Protein AF-A0A7T7ANK0-F1 (afdb_monomer_lite)

Foldseek 3Di:
DFKAKDWDFDAPVGADPFDDHRQAIEMDMDGHPVCPPVCPRVVNVVVVVVVVVVVVRPHYTYDDDPDPDD

Structure (mmCIF, N/CA/C/O backbone):
data_AF-A0A7T7ANK0-F1
#
_entry.id   AF-A0A7T7ANK0-F1
#
loop_
_atom_site.group_PDB
_atom_site.id
_atom_site.type_symbol
_atom_site.label_atom_id
_atom_site.label_alt_id
_atom_site.label_comp_id
_atom_site.label_asym_id
_atom_site.label_entity_id
_atom_site.label_seq_id
_atom_site.pdbx_PDB_ins_code
_atom_site.Cartn_x
_atom_site.Cartn_y
_atom_site.Cartn_z
_atom_site.occupancy
_atom_site.B_iso_or_equiv
_atom_site.auth_seq_id
_atom_site.auth_comp_id
_atom_site.auth_asym_id
_atom_site.auth_atom_id
_atom_site.pdbx_PDB_model_num
ATOM 1 N N . MET A 1 1 ? -19.607 7.268 3.020 1.00 76.06 1 MET A N 1
ATOM 2 C CA . MET A 1 1 ? -18.371 6.462 2.859 1.00 76.06 1 MET A CA 1
ATOM 3 C C . MET A 1 1 ? -17.454 6.745 4.042 1.00 76.06 1 MET A C 1
ATOM 5 O O . MET A 1 1 ? -17.424 7.887 4.473 1.00 76.06 1 MET A O 1
ATOM 9 N N . ILE A 1 2 ? -16.756 5.740 4.584 1.00 91.19 2 ILE A N 1
ATOM 10 C CA . ILE A 1 2 ? -15.891 5.890 5.781 1.00 91.19 2 ILE A CA 1
ATOM 11 C C . ILE A 1 2 ? -14.386 5.898 5.464 1.00 91.19 2 ILE A C 1
ATOM 13 O O . ILE A 1 2 ? -13.563 6.113 6.348 1.00 91.19 2 ILE A O 1
ATOM 17 N N . GLY A 1 3 ? -14.032 5.660 4.202 1.00 93.62 3 GLY A N 1
ATOM 18 C CA . GLY A 1 3 ? -12.668 5.645 3.700 1.00 93.62 3 GLY A CA 1
ATOM 19 C C . GLY A 1 3 ? -12.616 5.244 2.227 1.00 93.62 3 GLY A C 1
ATOM 20 O O . GLY A 1 3 ? -13.630 4.823 1.663 1.00 93.62 3 GLY A O 1
ATOM 21 N N . ALA A 1 4 ? -11.447 5.391 1.616 1.00 95.69 4 ALA A N 1
ATOM 22 C CA . ALA A 1 4 ? -11.181 5.070 0.219 1.00 95.69 4 ALA A CA 1
ATOM 23 C C . ALA A 1 4 ? -9.727 4.623 0.032 1.00 95.69 4 ALA A C 1
ATOM 25 O O . ALA A 1 4 ? -8.842 5.005 0.798 1.00 95.69 4 ALA A O 1
ATOM 26 N N . THR A 1 5 ? -9.479 3.833 -1.009 1.00 96.38 5 THR A N 1
ATOM 27 C CA . THR A 1 5 ? -8.133 3.466 -1.448 1.00 96.38 5 THR A CA 1
ATOM 28 C C . THR A 1 5 ? -8.054 3.497 -2.967 1.00 96.38 5 THR A C 1
ATOM 30 O O . THR A 1 5 ? -9.047 3.245 -3.650 1.00 96.38 5 THR A O 1
ATOM 33 N N . TRP A 1 6 ? -6.889 3.858 -3.488 1.00 96.50 6 TRP A N 1
ATOM 34 C 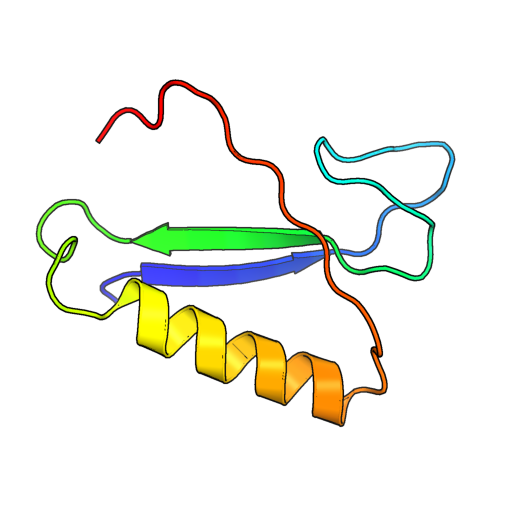CA . TRP A 1 6 ? -6.605 3.925 -4.913 1.00 96.50 6 TRP A CA 1
ATOM 35 C C . TRP A 1 6 ? -5.130 3.615 -5.165 1.00 96.50 6 TRP A C 1
ATOM 37 O O . TRP A 1 6 ? -4.314 3.591 -4.244 1.00 96.50 6 TRP A O 1
ATOM 47 N N . SER A 1 7 ? -4.796 3.373 -6.427 1.00 96.69 7 SER A N 1
ATOM 48 C CA . SER A 1 7 ? -3.436 3.098 -6.883 1.00 96.69 7 SER A CA 1
ATOM 49 C C . SER A 1 7 ? -3.107 3.933 -8.112 1.00 96.69 7 SER A C 1
ATOM 51 O O . SER A 1 7 ? -3.993 4.169 -8.940 1.00 96.69 7 SER A O 1
ATOM 53 N N . ARG A 1 8 ? -1.841 4.313 -8.283 1.00 96.12 8 ARG A N 1
ATOM 54 C CA . ARG A 1 8 ? -1.355 5.030 -9.470 1.00 96.12 8 ARG A CA 1
ATOM 55 C C . ARG A 1 8 ? -0.011 4.460 -9.933 1.00 96.12 8 ARG A C 1
ATOM 57 O O . ARG A 1 8 ? 0.838 4.146 -9.109 1.00 96.12 8 ARG A O 1
ATOM 64 N N . LEU A 1 9 ? 0.172 4.349 -11.249 1.00 96.88 9 LEU A N 1
ATOM 65 C CA . LEU A 1 9 ? 1.487 4.155 -11.863 1.00 96.88 9 LEU A CA 1
ATOM 66 C C . LEU A 1 9 ? 2.117 5.515 -12.141 1.00 96.88 9 LEU A C 1
ATOM 68 O O . LEU A 1 9 ? 1.435 6.451 -12.566 1.00 96.88 9 LEU A O 1
ATOM 72 N N . PHE A 1 10 ? 3.416 5.600 -11.908 1.00 96.62 10 PHE A N 1
ATOM 73 C CA . PHE A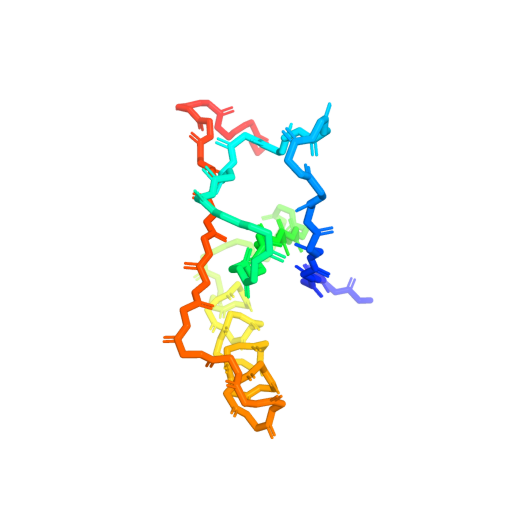 1 10 ? 4.197 6.809 -12.101 1.00 96.62 10 PHE A CA 1
ATOM 74 C C . PHE A 1 10 ? 5.229 6.571 -13.208 1.00 96.62 10 PHE A C 1
ATOM 76 O O . PHE A 1 10 ? 5.855 5.513 -13.228 1.00 96.62 10 PHE A O 1
ATOM 83 N N . PRO A 1 11 ? 5.411 7.505 -14.153 1.00 95.19 11 PRO A N 1
ATOM 84 C CA . PRO A 1 11 ? 6.503 7.419 -15.112 1.00 95.19 11 PRO A CA 1
ATOM 85 C C . PRO A 1 11 ? 7.837 7.784 -14.437 1.00 95.19 11 PRO A C 1
ATOM 87 O O . PRO A 1 11 ? 7.864 8.491 -13.431 1.00 95.19 11 PRO A O 1
ATOM 90 N N . GLU A 1 12 ? 8.963 7.345 -15.004 1.00 94.25 12 GLU A N 1
ATOM 91 C CA . GLU A 1 12 ? 10.295 7.537 -14.398 1.00 94.25 12 GLU A CA 1
ATOM 92 C C . GLU A 1 12 ? 10.669 9.005 -14.143 1.00 94.25 12 GLU A C 1
ATOM 94 O O . GLU A 1 12 ? 11.419 9.309 -13.214 1.00 94.25 12 GLU A O 1
ATOM 99 N N . ASN A 1 13 ? 10.136 9.921 -14.949 1.00 95.94 13 ASN A N 1
ATOM 100 C CA . ASN A 1 13 ? 10.377 11.356 -14.836 1.00 95.94 13 ASN A CA 1
ATOM 101 C C . ASN A 1 13 ? 9.499 12.053 -13.780 1.00 95.94 13 ASN A C 1
ATOM 103 O O . ASN A 1 13 ? 9.763 13.210 -13.458 1.00 95.94 13 ASN A O 1
ATOM 107 N N . ILE A 1 14 ? 8.468 11.390 -13.242 1.00 94.06 14 ILE A N 1
ATOM 108 C CA . ILE A 1 14 ? 7.578 11.939 -12.207 1.00 94.06 14 ILE A CA 1
ATOM 109 C C . ILE A 1 14 ? 7.351 10.868 -11.140 1.00 94.06 14 ILE A C 1
ATOM 111 O O . ILE A 1 14 ? 6.397 10.097 -11.207 1.00 94.06 14 ILE A O 1
ATOM 115 N N . LYS A 1 15 ? 8.236 10.834 -10.142 1.00 94.00 15 LYS A N 1
ATOM 116 C CA . LYS A 1 15 ? 8.252 9.810 -9.090 1.00 94.00 15 LYS A CA 1
ATOM 117 C C . LYS A 1 15 ? 7.341 10.195 -7.921 1.00 94.00 15 LYS A C 1
ATOM 119 O O . LYS A 1 15 ? 7.399 11.322 -7.431 1.00 94.00 15 LYS A O 1
ATOM 124 N N . 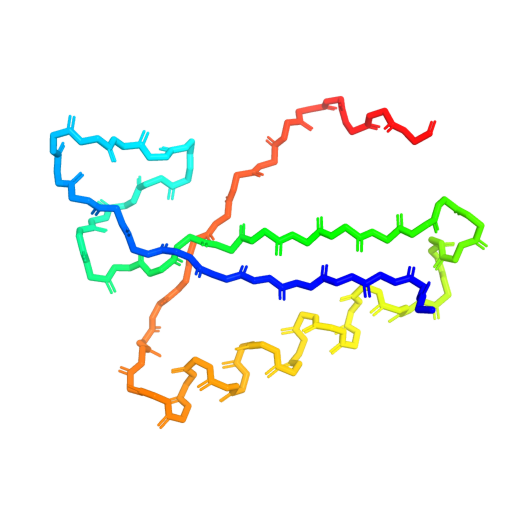GLY A 1 16 ? 6.520 9.250 -7.465 1.00 91.44 16 GLY A N 1
ATOM 125 C CA . GLY A 1 16 ? 5.849 9.324 -6.166 1.00 91.44 16 GLY A CA 1
ATOM 126 C C . GLY A 1 16 ? 6.816 9.050 -5.008 1.00 91.44 16 GLY A C 1
ATOM 127 O O . GLY A 1 16 ? 7.962 8.646 -5.215 1.00 91.44 16 GLY A O 1
ATOM 128 N N . TYR A 1 17 ? 6.364 9.262 -3.770 1.00 92.56 17 TYR A N 1
ATOM 129 C CA . TYR A 1 17 ? 7.198 9.028 -2.582 1.00 92.56 17 TYR A CA 1
ATOM 130 C C . TYR A 1 17 ? 7.520 7.544 -2.381 1.00 92.56 17 TYR A C 1
ATOM 132 O O . TYR A 1 17 ? 8.540 7.215 -1.779 1.00 92.56 17 TYR A O 1
ATOM 140 N N . GLY A 1 18 ? 6.645 6.659 -2.859 1.00 94.06 18 GLY A N 1
ATOM 141 C CA . GLY A 1 18 ? 6.821 5.211 -2.834 1.00 94.06 18 GLY A CA 1
ATOM 142 C C . GLY A 1 18 ? 7.276 4.635 -4.173 1.00 94.06 18 GLY A C 1
ATOM 143 O O . GLY A 1 18 ? 7.095 3.439 -4.390 1.00 94.06 18 GLY A O 1
ATOM 144 N N . PHE A 1 19 ? 7.812 5.442 -5.091 1.00 96.62 19 PHE A N 1
ATOM 145 C CA . PHE A 1 19 ? 8.186 4.971 -6.423 1.00 96.62 19 PHE A CA 1
ATOM 146 C C . PHE A 1 19 ? 9.278 3.893 -6.366 1.00 96.62 19 PHE A C 1
ATOM 148 O O . PHE A 1 19 ? 10.331 4.100 -5.765 1.00 96.62 19 PHE A O 1
ATOM 155 N N . ILE A 1 20 ? 9.032 2.766 -7.040 1.00 96.44 20 ILE A N 1
ATOM 156 C CA . ILE A 1 20 ? 10.007 1.681 -7.231 1.00 96.44 20 ILE A CA 1
ATOM 157 C C . ILE A 1 20 ? 10.434 1.617 -8.700 1.00 96.44 20 ILE A C 1
ATOM 159 O O . ILE A 1 20 ? 11.617 1.734 -9.001 1.00 96.44 20 ILE A O 1
ATOM 163 N N . ASP A 1 21 ? 9.463 1.467 -9.602 1.00 96.50 21 ASP A N 1
ATOM 164 C CA . ASP A 1 21 ? 9.627 1.471 -11.055 1.00 96.50 21 ASP A CA 1
ATOM 165 C C . ASP A 1 21 ? 8.293 1.858 -11.724 1.00 96.50 21 ASP A C 1
ATOM 167 O O . ASP A 1 21 ? 7.260 1.985 -11.060 1.00 96.50 21 ASP A O 1
ATOM 171 N N . SER A 1 22 ? 8.299 2.036 -13.047 1.00 96.69 22 SER A N 1
ATOM 172 C CA . SER A 1 22 ? 7.121 2.452 -13.821 1.00 96.69 22 SER A CA 1
ATOM 173 C C . SER A 1 22 ? 6.024 1.389 -13.974 1.00 96.69 22 SER A C 1
ATOM 175 O O . SER A 1 22 ? 4.956 1.698 -14.507 1.00 96.69 22 SER A O 1
ATOM 177 N N . HIS A 1 23 ? 6.250 0.161 -13.498 1.00 96.81 23 HIS A N 1
ATOM 178 C CA . HIS A 1 23 ? 5.305 -0.960 -13.567 1.00 96.81 23 HIS A CA 1
ATOM 179 C C . HIS A 1 23 ? 4.725 -1.329 -12.194 1.00 96.81 23 HIS A C 1
ATOM 181 O O . HIS A 1 23 ? 3.761 -2.095 -12.114 1.00 96.81 23 HIS A O 1
ATOM 187 N N . THR A 1 24 ? 5.286 -0.781 -11.115 1.00 97.69 24 THR A N 1
ATOM 188 C CA . THR A 1 24 ? 4.858 -1.022 -9.741 1.00 97.69 24 THR A CA 1
ATOM 189 C C . THR A 1 24 ? 3.873 0.065 -9.303 1.00 97.69 24 THR A C 1
ATOM 191 O O . THR A 1 24 ? 4.271 1.214 -9.109 1.00 97.69 24 THR A O 1
ATOM 194 N N . PRO A 1 25 ? 2.578 -0.257 -9.131 1.00 97.69 25 PRO A N 1
ATOM 195 C CA . PRO A 1 25 ? 1.593 0.716 -8.684 1.00 97.69 25 PRO A CA 1
ATOM 196 C C . PRO A 1 25 ? 1.842 1.145 -7.236 1.00 97.69 25 PRO A C 1
ATOM 198 O O . PRO A 1 25 ? 1.976 0.313 -6.335 1.00 97.69 25 PRO A O 1
ATOM 201 N N . GLU A 1 26 ? 1.814 2.456 -7.014 1.00 97.62 26 GLU A N 1
ATOM 202 C CA . GLU A 1 26 ? 1.871 3.064 -5.689 1.00 97.62 26 GLU A CA 1
ATOM 203 C C . GLU A 1 26 ? 0.452 3.220 -5.130 1.00 97.62 26 GLU A C 1
ATOM 205 O O . GLU A 1 26 ? -0.443 3.768 -5.785 1.00 97.62 26 GLU A O 1
ATOM 210 N N . LEU A 1 27 ? 0.239 2.704 -3.922 1.00 96.94 27 LEU A N 1
ATOM 211 C CA . LEU A 1 27 ? -1.032 2.701 -3.212 1.00 96.94 27 LEU A CA 1
ATOM 212 C C . LEU A 1 27 ? -1.200 3.938 -2.335 1.00 96.94 27 LEU A C 1
ATOM 214 O O . LEU A 1 27 ? -0.269 4.438 -1.707 1.00 96.94 27 LEU A O 1
ATOM 218 N N . SER A 1 28 ? -2.444 4.383 -2.227 1.00 95.12 28 SER A N 1
ATOM 219 C CA . SER A 1 28 ? -2.879 5.411 -1.290 1.00 95.12 28 SER A CA 1
ATOM 220 C C . SER A 1 28 ? -4.187 4.985 -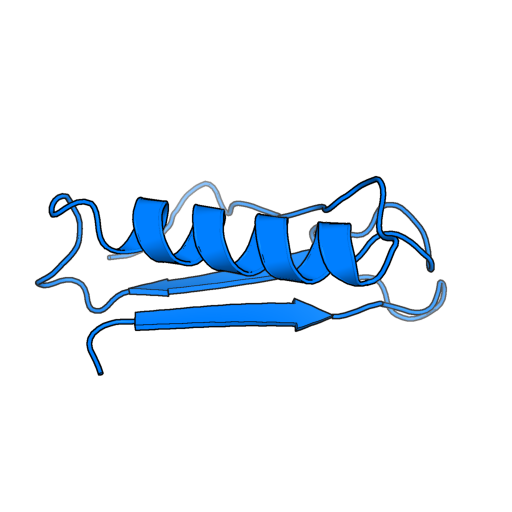0.629 1.00 95.12 28 SER A C 1
ATOM 222 O O . SER A 1 28 ? -5.044 4.340 -1.242 1.00 95.12 28 SER A O 1
ATOM 224 N N . ILE A 1 29 ? -4.338 5.314 0.651 1.00 93.88 29 ILE A N 1
ATOM 225 C CA . ILE A 1 29 ? -5.510 4.972 1.457 1.00 93.88 29 ILE A CA 1
ATOM 226 C C . ILE A 1 29 ? -5.821 6.112 2.422 1.00 93.88 29 ILE A C 1
ATOM 228 O O . ILE A 1 29 ? -4.917 6.736 2.972 1.00 93.88 29 ILE A O 1
ATOM 232 N N . SER A 1 30 ? -7.106 6.374 2.634 1.00 93.06 30 SER A N 1
ATOM 233 C CA . SER A 1 30 ? -7.589 7.346 3.611 1.00 93.06 30 SER A CA 1
ATOM 234 C C . SER A 1 30 ? -8.824 6.803 4.322 1.00 93.06 30 SER A C 1
ATOM 236 O O . SER A 1 30 ? -9.713 6.238 3.684 1.00 93.06 30 SER A O 1
ATOM 238 N N . ILE A 1 31 ? -8.872 6.956 5.645 1.00 93.44 31 ILE A N 1
ATOM 239 C CA . ILE A 1 31 ? -9.975 6.542 6.520 1.00 93.44 31 ILE A CA 1
ATOM 240 C C . ILE A 1 31 ? -10.371 7.747 7.369 1.00 93.44 31 ILE A C 1
ATOM 242 O O . ILE A 1 31 ? -9.504 8.458 7.875 1.00 93.44 31 ILE A O 1
ATOM 246 N N . LEU A 1 32 ? -11.673 7.964 7.556 1.00 92.81 32 LEU A N 1
ATOM 247 C CA . LEU A 1 32 ? -12.163 8.978 8.486 1.00 92.81 32 LEU A CA 1
ATOM 248 C C . LEU A 1 32 ? -11.668 8.662 9.913 1.00 92.81 32 LEU A C 1
ATOM 250 O O . LEU A 1 32 ? -11.868 7.527 10.354 1.00 92.81 32 LEU A O 1
ATOM 254 N N . PRO A 1 33 ? -11.112 9.630 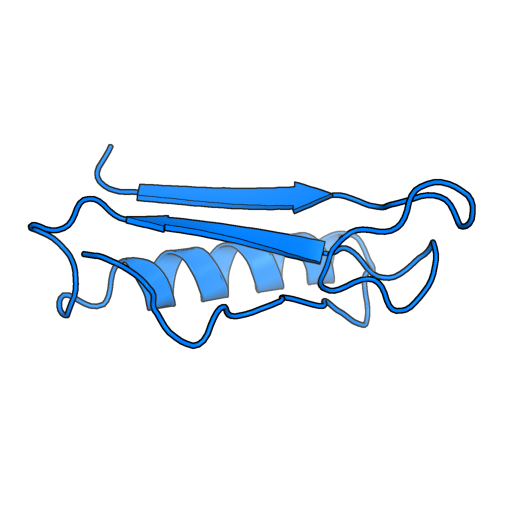10.670 1.00 90.81 33 PRO A N 1
ATOM 255 C CA . PRO A 1 33 ? -10.484 9.376 11.975 1.00 90.81 33 PRO A CA 1
ATOM 256 C C . PRO A 1 33 ? -11.343 8.561 12.951 1.00 90.81 33 PRO A C 1
ATOM 258 O O . PRO A 1 33 ? -10.852 7.646 13.606 1.00 90.81 33 PRO A O 1
ATOM 261 N N . LYS A 1 34 ? -12.661 8.808 12.958 1.00 92.56 34 LYS A N 1
ATOM 262 C CA . LYS A 1 34 ? -13.656 8.090 13.773 1.00 92.56 34 LYS A CA 1
ATOM 263 C C . LYS A 1 34 ? -13.679 6.564 13.558 1.00 92.56 34 LYS A C 1
ATOM 265 O O . LYS A 1 34 ? -14.174 5.845 14.418 1.00 92.56 34 LYS A O 1
ATOM 270 N N . TYR A 1 35 ? -13.173 6.071 12.428 1.00 90.56 35 TYR A N 1
ATOM 271 C CA . TYR A 1 35 ? -13.228 4.661 12.023 1.00 90.56 35 TYR A CA 1
ATOM 272 C C . TYR A 1 35 ? -11.849 3.982 11.996 1.00 90.56 35 TYR A C 1
ATOM 274 O O . TYR A 1 35 ? -11.711 2.850 11.520 1.00 90.56 35 TYR A O 1
ATOM 282 N N . ILE A 1 36 ? -10.819 4.642 12.529 1.00 88.56 36 ILE A N 1
ATOM 283 C CA . ILE A 1 36 ? -9.490 4.054 12.721 1.00 88.56 36 ILE A CA 1
ATOM 284 C C . ILE A 1 36 ? -9.528 3.080 13.904 1.00 88.56 36 ILE A C 1
ATOM 286 O O . ILE A 1 36 ? -10.224 3.309 14.884 1.00 88.56 36 ILE A O 1
ATOM 290 N N . GLY A 1 37 ? -8.824 1.950 13.790 1.00 89.06 37 GLY A N 1
ATOM 291 C CA . GLY A 1 37 ? -8.856 0.872 14.791 1.00 89.06 37 GLY A CA 1
ATOM 292 C C . GLY A 1 37 ? -10.018 -0.119 14.628 1.00 89.06 37 GLY A C 1
ATOM 293 O O . GLY A 1 37 ? -9.950 -1.220 15.155 1.00 89.06 37 GLY A O 1
ATOM 294 N N . TYR A 1 38 ? -11.027 0.197 13.806 1.00 91.75 38 TYR A N 1
ATOM 295 C CA . TYR A 1 38 ? -12.190 -0.672 13.548 1.00 91.75 38 TYR A CA 1
ATOM 296 C C . TYR A 1 38 ? -11.986 -1.667 12.387 1.00 91.75 38 TYR A C 1
ATOM 298 O O . TYR A 1 38 ? -12.938 -2.258 11.884 1.00 91.75 38 TYR A O 1
ATOM 306 N N . GLY A 1 39 ? -10.756 -1.824 11.886 1.00 93.12 39 GLY A N 1
ATOM 307 C CA . GLY A 1 39 ? -10.433 -2.756 10.793 1.00 93.12 39 GLY A CA 1
ATOM 308 C C . GLY A 1 39 ? -10.836 -2.305 9.378 1.00 93.12 39 GLY A C 1
ATOM 309 O O . GLY A 1 39 ? -10.564 -3.022 8.413 1.00 93.12 39 GLY A O 1
ATOM 310 N N . ALA A 1 40 ? -11.420 -1.111 9.213 1.00 92.94 40 ALA A N 1
ATOM 311 C CA . ALA A 1 40 ? -11.835 -0.581 7.907 1.00 92.94 40 ALA A CA 1
ATOM 312 C C . ALA A 1 40 ? -10.662 -0.446 6.915 1.00 92.94 40 ALA A C 1
ATOM 314 O O . ALA A 1 40 ? -10.775 -0.861 5.761 1.00 92.94 40 ALA A O 1
ATOM 315 N N . GLY A 1 41 ? -9.515 0.068 7.378 1.00 92.50 41 GLY A N 1
ATOM 316 C CA . GLY A 1 41 ? -8.301 0.191 6.563 1.00 92.50 41 GLY A CA 1
ATOM 317 C C . GLY A 1 41 ? -7.787 -1.160 6.065 1.00 92.50 41 GLY A C 1
ATOM 318 O O . GLY A 1 41 ? -7.494 -1.314 4.883 1.00 92.50 41 GLY A O 1
ATOM 319 N N . SER A 1 42 ? -7.777 -2.171 6.936 1.00 94.00 42 SER A N 1
ATOM 320 C CA . SER A 1 42 ? -7.358 -3.530 6.583 1.00 94.00 42 SER A CA 1
ATOM 321 C C . SER A 1 42 ? -8.271 -4.162 5.534 1.00 94.00 42 SER A C 1
ATOM 323 O O . SER A 1 42 ? -7.790 -4.866 4.646 1.00 94.00 42 SER A O 1
ATOM 325 N N . LYS A 1 43 ? -9.584 -3.904 5.607 1.00 95.50 43 LYS A N 1
ATOM 326 C CA . LYS A 1 43 ? -10.539 -4.383 4.602 1.00 95.50 43 LYS A CA 1
ATOM 327 C C . LYS A 1 43 ? -10.291 -3.725 3.244 1.00 95.50 43 LYS A C 1
ATOM 329 O O . LYS A 1 43 ? -10.160 -4.438 2.256 1.00 95.50 43 LYS A O 1
ATOM 334 N N . LEU A 1 44 ? -10.154 -2.398 3.201 1.00 95.75 44 LEU A N 1
ATOM 335 C CA . LEU A 1 44 ? -9.837 -1.680 1.959 1.00 95.75 44 LEU A CA 1
ATOM 336 C C . LEU A 1 44 ? -8.517 -2.155 1.344 1.00 95.75 44 LEU A C 1
ATOM 338 O O . LEU A 1 44 ? -8.464 -2.396 0.140 1.00 95.75 44 LEU A O 1
ATOM 342 N N . LEU A 1 45 ? -7.482 -2.343 2.168 1.00 95.69 45 LEU A N 1
ATOM 343 C CA . LEU A 1 45 ? -6.184 -2.830 1.713 1.00 95.69 45 LEU A CA 1
ATOM 344 C C . LEU A 1 45 ? -6.299 -4.223 1.079 1.00 95.69 45 LEU A C 1
ATOM 346 O O . LEU A 1 45 ? -5.779 -4.443 -0.009 1.00 95.69 45 LEU A O 1
ATOM 350 N N . LYS A 1 46 ? -7.017 -5.160 1.710 1.00 96.94 46 LYS A N 1
ATOM 351 C CA . LYS A 1 46 ? -7.237 -6.495 1.129 1.00 96.94 46 LYS A CA 1
ATOM 352 C C . LYS A 1 46 ? -7.932 -6.420 -0.230 1.00 96.94 46 LYS A C 1
ATOM 354 O O . LYS A 1 46 ? -7.461 -7.041 -1.179 1.00 96.94 46 LYS A O 1
ATOM 359 N N . GLU A 1 47 ? -9.005 -5.640 -0.337 1.00 96.94 47 GLU A N 1
ATOM 360 C CA . GLU A 1 47 ? -9.773 -5.534 -1.581 1.00 96.94 47 GLU A CA 1
ATOM 361 C C . GLU A 1 47 ? -8.947 -4.939 -2.728 1.00 96.94 47 GLU A C 1
ATOM 363 O O . GLU A 1 47 ? -8.948 -5.487 -3.833 1.00 96.94 47 GLU A O 1
ATOM 368 N N . ILE A 1 48 ? -8.184 -3.865 -2.485 1.00 97.12 48 ILE A N 1
ATOM 369 C CA . ILE A 1 48 ? -7.369 -3.264 -3.551 1.00 97.12 48 ILE A CA 1
ATOM 370 C C . ILE A 1 48 ? -6.199 -4.159 -3.965 1.00 97.12 48 ILE A C 1
ATOM 372 O O . ILE A 1 48 ? -5.906 -4.255 -5.156 1.00 97.12 48 ILE A O 1
ATOM 376 N N . LEU A 1 49 ? -5.575 -4.880 -3.028 1.00 97.56 49 LEU A N 1
ATOM 377 C CA . LEU A 1 49 ? -4.521 -5.843 -3.358 1.00 97.56 49 LEU A CA 1
ATOM 378 C C . LEU A 1 49 ? -5.059 -6.990 -4.219 1.00 97.56 49 LEU A C 1
ATOM 380 O O . LEU A 1 49 ? -4.425 -7.372 -5.203 1.00 97.56 49 LEU A O 1
ATOM 384 N N . LEU A 1 50 ? -6.249 -7.508 -3.900 1.00 98.00 50 LEU A N 1
ATOM 385 C CA . LEU A 1 50 ? -6.915 -8.517 -4.726 1.00 98.00 50 LEU A CA 1
ATOM 386 C C . LEU A 1 50 ? -7.256 -7.969 -6.115 1.00 98.00 50 LEU A C 1
ATOM 388 O O . LEU A 1 50 ? -7.039 -8.662 -7.111 1.00 98.00 50 LEU A O 1
ATOM 392 N N . ALA A 1 51 ? -7.756 -6.735 -6.202 1.00 97.94 51 ALA A N 1
ATOM 393 C CA . ALA A 1 51 ? -8.058 -6.093 -7.477 1.00 97.94 51 ALA A CA 1
ATOM 394 C C . ALA A 1 51 ? -6.801 -5.905 -8.343 1.00 97.94 51 ALA A C 1
ATOM 396 O O . ALA A 1 51 ? -6.829 -6.203 -9.536 1.00 97.94 51 ALA A O 1
ATOM 397 N N . LEU A 1 52 ? -5.686 -5.464 -7.754 1.00 97.69 52 LEU A N 1
ATOM 398 C CA . LEU A 1 52 ? -4.417 -5.293 -8.464 1.00 97.69 52 LEU A CA 1
ATOM 399 C C . LEU A 1 52 ? -3.816 -6.632 -8.895 1.00 97.69 52 LEU A C 1
ATOM 401 O O . LEU A 1 52 ? -3.384 -6.763 -10.039 1.00 97.69 52 LEU A O 1
ATOM 405 N N . LYS A 1 53 ? -3.892 -7.657 -8.042 1.00 97.69 53 LYS A N 1
ATOM 406 C CA . LYS A 1 53 ? -3.476 -9.015 -8.406 1.00 97.69 53 LYS A CA 1
ATOM 407 C C . LYS A 1 53 ? -4.280 -9.554 -9.591 1.00 97.69 53 LYS A C 1
ATOM 409 O O . LYS A 1 53 ? -3.697 -10.090 -10.528 1.00 97.69 53 LYS A O 1
ATOM 414 N N . LYS A 1 54 ? -5.607 -9.367 -9.597 1.00 98.19 54 LYS A N 1
ATOM 415 C CA . LYS A 1 54 ? -6.476 -9.748 -10.729 1.00 98.19 54 LYS A CA 1
ATOM 416 C C . LYS A 1 54 ? -6.149 -8.984 -12.016 1.00 98.19 54 LYS A C 1
ATOM 418 O O . LYS A 1 54 ? -6.390 -9.502 -13.098 1.00 98.19 54 LYS A O 1
ATOM 423 N N . LYS A 1 55 ? -5.591 -7.776 -11.903 1.00 97.06 55 LYS A N 1
ATOM 424 C CA . LYS A 1 55 ? -5.097 -6.975 -13.034 1.00 97.06 55 LYS A CA 1
ATOM 425 C C . LYS A 1 55 ? -3.681 -7.355 -13.495 1.00 97.06 55 LYS A C 1
ATOM 427 O O . LYS A 1 55 ? -3.190 -6.744 -14.435 1.00 97.06 55 LYS A O 1
ATOM 432 N N . GLY A 1 56 ? -3.036 -8.339 -12.864 1.00 97.75 56 GLY A N 1
ATOM 433 C CA . GLY A 1 56 ? -1.716 -8.843 -13.258 1.00 97.75 56 GLY A CA 1
ATOM 434 C C . GLY A 1 56 ? -0.526 -8.181 -12.559 1.00 97.75 56 GLY A C 1
ATOM 435 O O . GLY A 1 56 ? 0.615 -8.509 -12.874 1.00 97.75 56 GLY A O 1
ATOM 436 N N . TYR A 1 57 ? -0.752 -7.287 -11.592 1.00 97.81 57 TYR A N 1
ATOM 437 C CA . TYR A 1 57 ? 0.348 -6.684 -10.836 1.00 97.81 57 TYR A CA 1
ATOM 438 C C . TYR A 1 57 ? 0.910 -7.673 -9.810 1.00 97.81 57 TYR A C 1
ATOM 440 O O . TYR A 1 57 ? 0.183 -8.200 -8.966 1.00 97.81 57 TYR A O 1
ATOM 448 N N . SER A 1 58 ? 2.221 -7.904 -9.871 1.00 95.25 58 SER A N 1
ATOM 449 C CA . SER A 1 58 ? 2.951 -8.787 -8.951 1.00 95.25 58 SER A CA 1
ATOM 450 C C . SER A 1 58 ? 3.453 -8.069 -7.697 1.00 95.25 58 SER A C 1
ATOM 452 O O . SER A 1 58 ? 3.755 -8.718 -6.695 1.00 95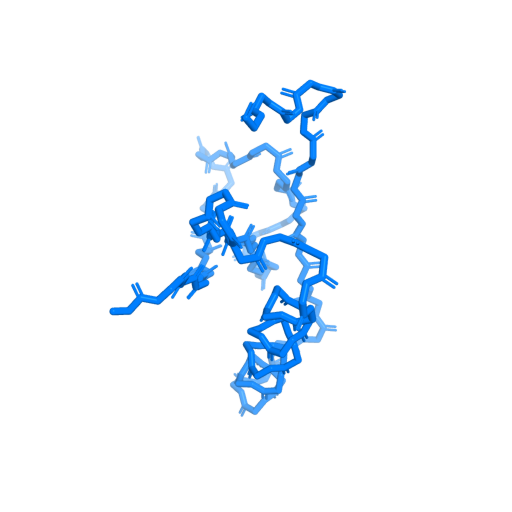.25 58 SER A O 1
ATOM 454 N N . LYS A 1 59 ? 3.540 -6.735 -7.745 1.00 96.12 59 LYS A N 1
ATOM 455 C CA . LYS A 1 59 ? 4.061 -5.875 -6.681 1.00 96.12 59 LYS A CA 1
ATOM 456 C C . LYS A 1 59 ? 3.195 -4.632 -6.527 1.00 96.12 59 LYS A C 1
ATOM 458 O O . LYS A 1 59 ? 2.506 -4.219 -7.456 1.00 96.12 59 LYS A O 1
ATOM 463 N N . VAL A 1 60 ? 3.263 -4.044 -5.342 1.00 96.94 60 VAL A N 1
ATOM 464 C CA . VAL A 1 60 ? 2.685 -2.743 -5.003 1.00 96.94 60 VAL A CA 1
ATOM 465 C C . VAL A 1 60 ? 3.662 -2.020 -4.088 1.00 96.94 60 VAL A C 1
ATOM 467 O O . VAL A 1 60 ? 4.382 -2.671 -3.325 1.00 96.94 60 VAL A O 1
ATOM 470 N N . SER A 1 61 ? 3.670 -0.696 -4.124 1.00 97.00 61 SER A N 1
ATOM 471 C CA . SER A 1 61 ? 4.439 0.120 -3.187 1.00 97.00 61 SER A CA 1
ATOM 472 C C . SER A 1 61 ? 3.532 1.070 -2.413 1.00 97.00 61 SER A C 1
ATOM 474 O O . SER A 1 61 ? 2.392 1.324 -2.798 1.00 97.00 61 SER A O 1
ATOM 476 N N . LEU A 1 62 ? 4.018 1.571 -1.280 1.00 94.69 62 LEU A N 1
ATOM 477 C CA . LEU A 1 62 ? 3.380 2.642 -0.521 1.00 94.69 62 LEU A CA 1
ATOM 478 C C . LEU A 1 62 ? 4.448 3.380 0.287 1.00 94.69 62 LEU A C 1
ATOM 480 O O . LEU A 1 62 ? 5.410 2.765 0.748 1.00 94.69 62 LEU A O 1
ATOM 484 N N . ALA A 1 63 ? 4.263 4.680 0.490 1.00 92.00 63 ALA A N 1
ATOM 485 C CA . ALA A 1 63 ? 5.111 5.477 1.366 1.00 92.00 63 ALA A CA 1
ATOM 486 C C . ALA A 1 63 ? 4.347 5.877 2.629 1.00 92.00 63 ALA A C 1
ATOM 488 O O . ALA A 1 63 ? 3.194 6.304 2.571 1.00 92.00 63 ALA A O 1
ATOM 489 N N . VAL A 1 64 ? 5.011 5.764 3.779 1.00 88.38 64 VAL A N 1
ATOM 490 C CA . VAL A 1 64 ? 4.481 6.214 5.068 1.00 88.38 64 VAL A CA 1
ATOM 491 C C . VAL A 1 64 ? 5.297 7.407 5.533 1.00 88.38 64 VAL A C 1
ATOM 493 O O . VAL A 1 64 ? 6.522 7.349 5.596 1.00 88.38 64 VAL A O 1
ATOM 496 N N . GLN A 1 65 ? 4.620 8.488 5.908 1.00 83.62 65 GLN A N 1
ATOM 497 C CA . GLN A 1 65 ? 5.272 9.581 6.616 1.00 83.62 65 GLN A CA 1
ATOM 498 C C . GLN A 1 65 ? 5.260 9.287 8.116 1.00 83.62 65 GLN A C 1
ATOM 500 O O . GLN A 1 65 ? 4.230 8.920 8.677 1.00 83.62 65 GLN A O 1
ATOM 505 N N . LYS A 1 66 ? 6.404 9.496 8.780 1.00 73.00 66 LYS A N 1
ATOM 506 C CA . LYS A 1 66 ? 6.613 9.237 10.221 1.00 73.00 66 LYS A CA 1
ATOM 507 C C . LYS A 1 66 ? 5.568 9.907 11.126 1.00 73.00 66 LYS A C 1
ATOM 509 O O . LYS A 1 66 ? 5.366 9.476 12.256 1.00 73.00 66 LYS A O 1
ATOM 514 N N . LYS A 1 67 ? 4.900 10.954 10.635 1.00 66.12 67 LYS A N 1
ATOM 515 C CA . LYS A 1 67 ? 3.811 11.645 11.322 1.00 66.12 67 LYS A CA 1
ATOM 516 C C . LYS A 1 67 ? 2.544 11.593 10.471 1.00 66.12 67 LYS A C 1
ATOM 518 O O . LYS A 1 67 ? 2.224 12.543 9.764 1.00 66.12 67 LYS A O 1
ATOM 523 N N . ILE A 1 68 ? 1.811 10.487 10.559 1.00 64.12 68 ILE A N 1
ATOM 524 C CA . ILE A 1 68 ? 0.404 10.470 10.150 1.00 64.12 68 ILE A CA 1
ATOM 525 C C . ILE A 1 68 ? -0.342 11.294 11.208 1.00 64.12 68 ILE A C 1
ATOM 527 O O . ILE A 1 68 ? -0.538 10.831 12.329 1.00 64.12 68 ILE A O 1
ATOM 531 N N . ARG A 1 69 ? -0.664 12.558 10.903 1.00 54.75 69 ARG A N 1
ATOM 532 C CA . ARG A 1 69 ? -1.565 13.364 11.741 1.00 54.75 69 ARG A CA 1
ATOM 533 C C . ARG A 1 69 ? -2.979 12.820 11.542 1.00 54.75 69 ARG A C 1
ATOM 535 O O . ARG A 1 69 ? -3.504 12.906 10.435 1.00 54.75 69 ARG A O 1
ATOM 542 N N . LEU A 1 70 ? -3.530 12.235 12.600 1.00 55.53 70 LEU A N 1
ATOM 543 C CA . LEU A 1 70 ? -4.937 11.863 12.728 1.00 55.53 70 LEU A CA 1
ATOM 544 C C . LEU A 1 70 ? -5.666 12.910 13.564 1.00 55.53 70 LEU A C 1
ATOM 546 O O . LEU A 1 70 ? -5.006 13.467 14.473 1.00 55.53 70 LEU A O 1
#

Sequence (70 aa):
MIGATWSRLFPENIKGYGFIDSHTPELSISILPKYIGYGAGSKLLKEILLALKKKGYSKVSLAVQKKIRL

pLDDT: mean 92.28, std 9.11, range [54.75, 98.19]

Secondary structure (DSSP, 8-state):
--EEEEEE---TTS--TT---TTSPEEEEEE-GGGTTTTHHHHHHHHHHHHHHHTT----B----S----

Radius of gyration: 13.02 Å; chains: 1; bounding box: 29×23×30 Å